Protein AF-W5P646-F1 (afdb_monomer_lite)

Structure (mmCIF, N/CA/C/O backbone):
data_AF-W5P646-F1
#
_entry.id   AF-W5P646-F1
#
loop_
_atom_site.group_PDB
_atom_site.id
_atom_site.type_symbol
_atom_site.label_atom_id
_atom_site.label_alt_id
_atom_site.label_comp_id
_atom_site.label_asym_id
_atom_site.label_entity_id
_atom_site.label_seq_id
_atom_site.pdbx_PDB_ins_code
_atom_site.Cartn_x
_atom_site.Cartn_y
_atom_site.Cartn_z
_atom_site.occupancy
_atom_site.B_iso_or_equiv
_atom_site.auth_seq_id
_atom_site.auth_comp_id
_atom_site.auth_asym_id
_atom_site.auth_atom_id
_atom_site.pdbx_PDB_model_num
ATOM 1 N N . LYS A 1 1 ? 1.687 23.102 -13.762 1.00 40.31 1 LYS A N 1
ATOM 2 C CA . LYS A 1 1 ? 1.655 21.621 -13.832 1.00 40.31 1 LYS A CA 1
ATOM 3 C C . LYS A 1 1 ? 1.998 21.089 -12.446 1.00 40.31 1 LYS A C 1
ATOM 5 O O . LYS A 1 1 ? 3.164 21.132 -12.078 1.00 40.31 1 LYS A O 1
ATOM 10 N N . GLN A 1 2 ? 1.002 20.731 -11.635 1.00 44.62 2 GLN A N 1
ATOM 11 C CA . GLN A 1 2 ? 1.271 20.088 -10.345 1.00 44.62 2 GLN A CA 1
ATOM 12 C C . GLN A 1 2 ? 1.808 18.692 -10.673 1.00 44.62 2 GLN A C 1
ATOM 14 O O . GLN A 1 2 ? 1.129 17.932 -11.360 1.00 44.62 2 GLN A O 1
ATOM 19 N N . ARG A 1 3 ? 3.067 18.411 -10.316 1.00 52.12 3 ARG A N 1
ATOM 20 C CA . ARG A 1 3 ? 3.602 17.048 -10.403 1.00 52.12 3 ARG A CA 1
ATOM 21 C C . ARG A 1 3 ? 2.693 16.167 -9.534 1.00 52.12 3 ARG A C 1
ATOM 23 O O . ARG A 1 3 ? 2.317 16.642 -8.459 1.00 52.12 3 ARG A O 1
ATOM 30 N N . PRO A 1 4 ? 2.287 14.966 -9.985 1.00 58.59 4 PRO A N 1
ATOM 31 C CA . PRO A 1 4 ? 1.581 14.038 -9.111 1.00 58.59 4 PRO A CA 1
ATOM 32 C C . PRO A 1 4 ? 2.394 13.908 -7.819 1.00 58.59 4 PRO A C 1
ATOM 34 O O . PRO A 1 4 ? 3.626 13.888 -7.916 1.00 58.59 4 PRO A O 1
ATOM 37 N N . PRO A 1 5 ? 1.764 13.912 -6.633 1.00 62.94 5 PRO A N 1
ATOM 38 C CA . PRO A 1 5 ? 2.499 13.699 -5.396 1.00 62.94 5 PRO A CA 1
ATOM 39 C C . PRO A 1 5 ? 3.311 12.408 -5.548 1.00 62.94 5 PRO A C 1
ATOM 41 O O . PRO A 1 5 ? 2.746 11.343 -5.783 1.00 62.94 5 PRO A O 1
ATOM 44 N N . GLU A 1 6 ? 4.639 12.538 -5.538 1.00 68.62 6 GLU A N 1
ATOM 45 C CA . GLU A 1 6 ? 5.547 11.420 -5.783 1.00 68.62 6 GLU A CA 1
ATOM 46 C C . GLU A 1 6 ? 5.304 10.356 -4.711 1.00 68.62 6 GLU A C 1
ATOM 48 O O . GLU A 1 6 ? 5.376 10.652 -3.514 1.00 68.62 6 GLU A O 1
ATOM 53 N N . ILE A 1 7 ? 4.989 9.133 -5.154 1.00 72.25 7 ILE A N 1
ATOM 54 C CA . ILE A 1 7 ? 4.798 7.970 -4.286 1.00 72.25 7 ILE A CA 1
ATOM 55 C C . ILE A 1 7 ? 6.069 7.805 -3.458 1.00 72.25 7 ILE A C 1
ATOM 57 O O . ILE A 1 7 ? 7.145 7.523 -3.992 1.00 72.25 7 ILE A O 1
ATOM 61 N N . LYS A 1 8 ? 5.956 8.001 -2.145 1.00 71.56 8 LYS A N 1
ATOM 62 C CA . LYS A 1 8 ? 7.102 7.889 -1.241 1.00 71.56 8 LYS A CA 1
ATOM 63 C C . LYS A 1 8 ? 7.362 6.429 -0.891 1.00 71.56 8 LYS A C 1
ATOM 65 O O . LYS A 1 8 ? 6.451 5.605 -0.854 1.00 71.56 8 LYS A O 1
ATOM 70 N N . GLN A 1 9 ? 8.614 6.101 -0.596 1.00 73.19 9 GLN A N 1
ATOM 71 C CA . GLN A 1 9 ? 8.931 4.833 0.048 1.00 73.19 9 GLN A CA 1
ATOM 72 C C . GLN A 1 9 ? 8.609 4.971 1.539 1.00 73.19 9 GLN A C 1
ATOM 74 O O . GLN A 1 9 ? 9.246 5.749 2.247 1.00 73.19 9 GLN A O 1
ATOM 79 N N . CYS A 1 10 ? 7.584 4.262 2.007 1.00 77.19 10 CYS A N 1
ATOM 80 C CA . CYS A 1 10 ? 7.283 4.196 3.433 1.00 77.19 10 CYS A CA 1
ATOM 81 C C . CYS A 1 10 ? 8.310 3.288 4.126 1.00 77.19 10 CYS A C 1
ATOM 83 O O . CYS A 1 10 ? 8.580 2.183 3.658 1.00 77.19 10 CYS A O 1
ATOM 85 N N . GLU A 1 11 ? 8.845 3.718 5.269 1.00 72.12 11 GLU A N 1
ATOM 86 C CA . GLU A 1 11 ? 9.784 2.906 6.063 1.00 72.12 11 GLU A CA 1
ATOM 87 C C . GLU A 1 11 ? 9.093 1.708 6.737 1.00 72.12 11 GLU A C 1
ATOM 89 O O . GLU A 1 11 ? 9.707 0.672 6.997 1.00 72.12 11 GLU A O 1
ATOM 94 N N . LYS A 1 12 ? 7.787 1.831 7.012 1.00 77.38 12 LYS A N 1
ATOM 95 C CA . LYS A 1 12 ? 6.987 0.769 7.630 1.00 77.38 12 LYS A CA 1
ATOM 96 C C . LYS A 1 12 ? 6.658 -0.315 6.603 1.00 77.38 12 LYS A C 1
ATOM 98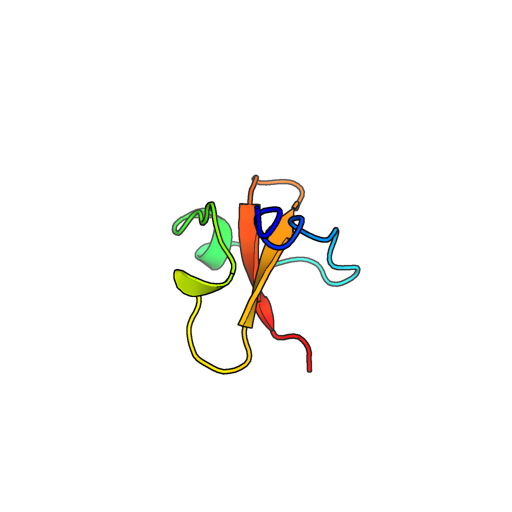 O O . LYS A 1 12 ? 6.309 -0.026 5.462 1.00 77.38 12 LYS A O 1
ATOM 103 N N . ARG A 1 13 ? 6.693 -1.584 7.029 1.00 78.69 13 ARG A N 1
ATOM 104 C CA . ARG A 1 13 ? 6.179 -2.693 6.212 1.00 78.69 13 ARG A CA 1
ATOM 105 C C . ARG A 1 13 ? 4.652 -2.607 6.126 1.00 78.69 13 ARG A C 1
ATOM 107 O O . ARG A 1 13 ? 4.008 -2.489 7.174 1.00 78.69 13 ARG A O 1
ATOM 114 N N .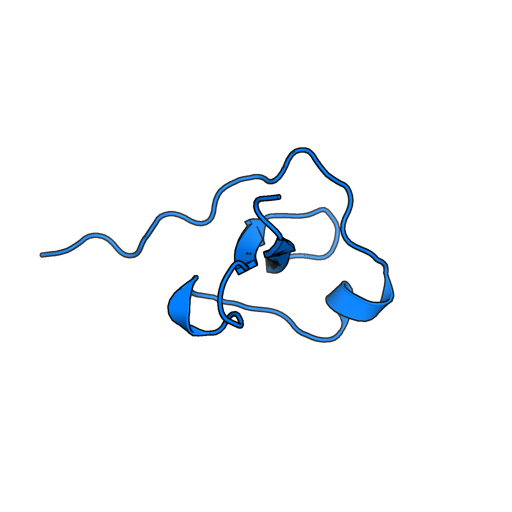 PRO A 1 14 ? 4.053 -2.699 4.927 1.00 82.06 14 PRO A N 1
ATOM 115 C CA . PRO A 1 14 ? 2.609 -2.795 4.816 1.00 82.06 14 PRO A CA 1
ATOM 116 C C . PRO A 1 14 ? 2.139 -4.118 5.419 1.00 82.06 14 PRO A C 1
ATOM 118 O O . PRO A 1 14 ? 2.835 -5.137 5.384 1.00 82.06 14 PRO A O 1
ATOM 121 N N . LYS A 1 15 ? 0.924 -4.114 5.961 1.00 84.56 15 LYS A N 1
ATOM 122 C CA . LYS A 1 15 ? 0.254 -5.361 6.328 1.00 84.56 15 LYS A CA 1
ATOM 123 C C . LYS A 1 15 ? -0.084 -6.119 5.042 1.00 84.56 15 LYS A C 1
ATOM 125 O O . LYS A 1 15 ? -0.556 -5.505 4.093 1.00 84.56 15 LYS A O 1
ATOM 130 N N . ILE A 1 16 ? 0.114 -7.438 5.021 1.00 85.19 16 ILE A N 1
ATOM 131 C CA . ILE A 1 16 ? -0.019 -8.267 3.803 1.00 85.19 16 ILE A CA 1
ATOM 132 C C . ILE A 1 16 ? -1.393 -8.103 3.134 1.00 85.19 16 ILE A C 1
ATOM 134 O O . ILE A 1 16 ? -1.475 -8.078 1.911 1.00 85.19 16 ILE A O 1
ATOM 138 N N . TYR A 1 17 ? -2.468 -7.909 3.907 1.00 85.06 17 TYR A N 1
ATOM 139 C CA . TYR A 1 17 ? -3.802 -7.689 3.338 1.00 85.06 17 TYR A CA 1
ATOM 140 C C . TYR A 1 17 ? -3.900 -6.415 2.479 1.00 85.06 17 TYR A C 1
ATOM 142 O O . TYR A 1 17 ? -4.719 -6.369 1.569 1.00 85.06 17 TYR A O 1
ATOM 150 N N . LEU A 1 18 ? -3.059 -5.399 2.715 1.00 84.31 18 LEU A N 1
ATOM 151 C CA . LEU A 1 18 ? -3.022 -4.173 1.908 1.00 84.31 18 LEU A CA 1
ATOM 152 C C . LEU A 1 18 ? -2.417 -4.409 0.522 1.00 84.31 18 LEU A C 1
ATOM 154 O O . LEU A 1 18 ? -2.741 -3.674 -0.400 1.00 84.31 18 LEU A O 1
A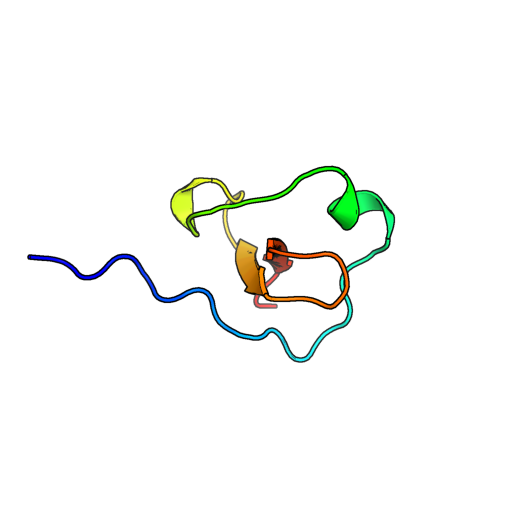TOM 158 N N . CYS A 1 19 ? -1.617 -5.465 0.339 1.00 85.94 19 CYS A N 1
ATOM 159 C CA . CYS A 1 19 ? -1.093 -5.852 -0.975 1.00 85.94 19 CYS A CA 1
ATOM 160 C C . CYS A 1 19 ? -2.195 -6.259 -1.968 1.00 85.94 19 CYS A C 1
ATOM 162 O O . CYS A 1 19 ? -1.926 -6.381 -3.157 1.00 85.94 19 CYS A O 1
ATOM 164 N N . THR A 1 20 ? -3.430 -6.474 -1.498 1.00 86.25 20 THR A N 1
ATOM 165 C CA . THR A 1 20 ? -4.589 -6.752 -2.362 1.00 86.25 20 THR A CA 1
ATOM 166 C C . THR A 1 20 ? -5.237 -5.489 -2.928 1.00 86.25 20 THR A C 1
ATOM 168 O O . THR A 1 20 ? -5.999 -5.580 -3.887 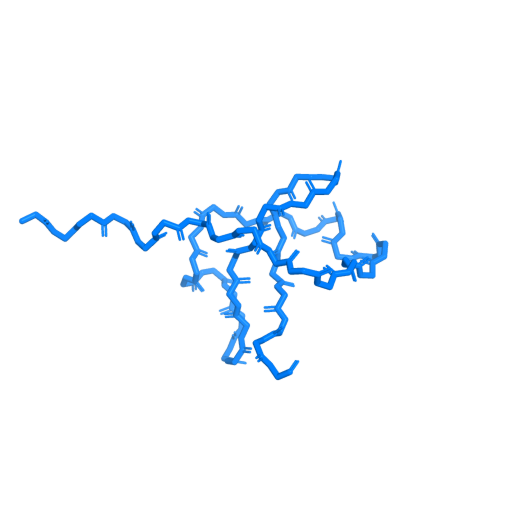1.00 86.25 20 THR A O 1
ATOM 171 N N . VAL A 1 21 ? -4.929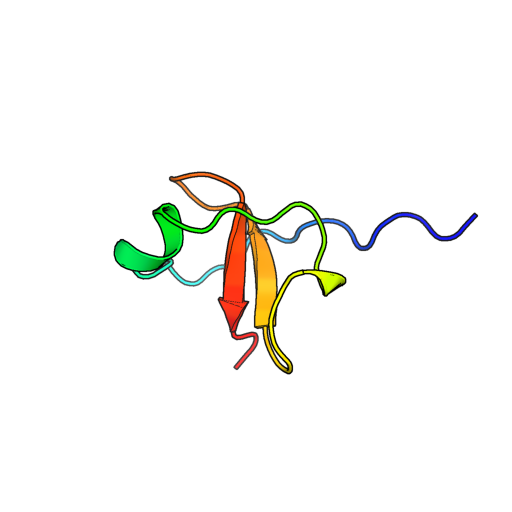 -4.317 -2.361 1.00 84.50 21 VAL A N 1
ATOM 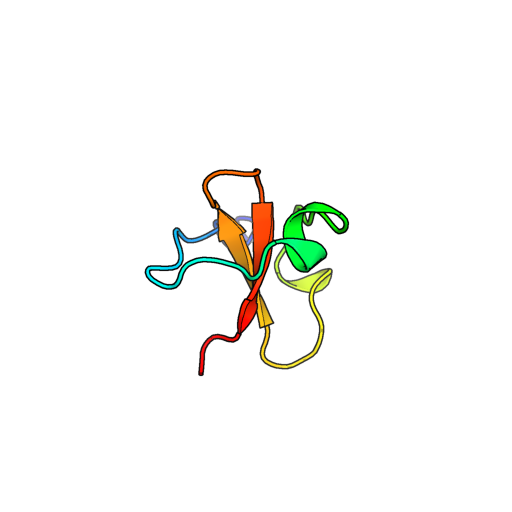172 C CA . VAL A 1 21 ? -5.505 -3.026 -2.750 1.00 84.50 21 VAL A CA 1
ATOM 173 C C . VAL A 1 21 ? -4.370 -2.094 -3.178 1.00 84.50 21 VAL A C 1
ATOM 175 O O . VAL A 1 21 ? -3.819 -1.365 -2.345 1.00 84.50 21 VAL A O 1
ATOM 178 N N . PRO A 1 22 ? -3.971 -2.140 -4.459 1.00 87.38 22 PRO A N 1
ATOM 179 C CA . PRO A 1 22 ? -2.946 -1.249 -4.970 1.00 87.38 22 PRO A CA 1
ATOM 180 C C . PRO A 1 22 ? -3.466 0.190 -5.080 1.00 87.38 22 PRO A C 1
ATOM 182 O O . PRO A 1 22 ? -4.669 0.416 -5.188 1.00 87.38 22 PRO A O 1
ATOM 185 N N . CYS A 1 23 ? -2.550 1.154 -5.096 1.00 88.25 23 CYS A N 1
ATOM 186 C CA . CYS A 1 23 ? -2.842 2.563 -5.364 1.00 88.25 23 CYS A CA 1
ATOM 187 C C . CYS A 1 23 ? -1.861 3.143 -6.387 1.00 88.25 23 CYS A C 1
ATOM 189 O O . CYS A 1 23 ? -0.737 2.654 -6.535 1.00 88.25 23 CYS A O 1
ATOM 191 N N . THR A 1 24 ? -2.262 4.208 -7.083 1.00 87.75 24 THR A N 1
ATOM 192 C CA . THR A 1 24 ? -1.367 4.951 -7.991 1.00 87.75 24 THR A CA 1
ATOM 193 C C . THR A 1 24 ? -1.163 6.411 -7.593 1.00 87.75 24 THR A C 1
ATOM 195 O O . THR A 1 24 ? -0.136 6.996 -7.934 1.00 87.75 24 THR A O 1
ATOM 198 N N . ASP A 1 25 ? -2.081 6.983 -6.812 1.00 86.06 25 ASP A N 1
ATOM 199 C CA . ASP A 1 25 ? -2.004 8.345 -6.276 1.00 86.06 25 ASP A CA 1
ATOM 200 C C . ASP A 1 25 ? -2.421 8.376 -4.795 1.00 86.06 25 ASP A C 1
ATOM 202 O O . ASP A 1 25 ? -3.228 7.573 -4.325 1.00 86.06 25 ASP A O 1
ATOM 206 N N . HIS A 1 26 ? -1.893 9.339 -4.036 1.00 86.31 26 HIS A N 1
ATOM 207 C CA . HIS A 1 26 ? -2.248 9.538 -2.626 1.00 86.31 26 HIS A CA 1
ATOM 208 C C . HIS A 1 26 ? -3.747 9.812 -2.432 1.00 86.31 26 HIS A C 1
ATOM 210 O O . HIS A 1 26 ? -4.292 9.506 -1.378 1.00 86.31 26 HIS A O 1
ATOM 216 N N . ARG A 1 27 ? -4.417 10.373 -3.446 1.00 84.56 27 ARG A N 1
ATOM 217 C CA . ARG A 1 27 ? -5.853 10.685 -3.436 1.00 84.56 27 ARG A CA 1
ATOM 218 C C . ARG A 1 27 ? -6.756 9.453 -3.470 1.00 84.56 27 ARG A C 1
ATOM 220 O O . ARG A 1 27 ? -7.925 9.571 -3.123 1.00 84.56 27 ARG A O 1
ATOM 227 N N . GLU A 1 28 ? -6.235 8.298 -3.883 1.00 87.31 28 GLU A N 1
ATOM 228 C CA . GLU A 1 28 ? -6.969 7.024 -3.837 1.00 87.31 28 GLU A CA 1
ATOM 229 C C . GLU A 1 28 ? -7.034 6.451 -2.417 1.00 87.31 28 GLU A C 1
ATOM 231 O O . GLU A 1 28 ? -7.874 5.608 -2.105 1.00 87.31 28 GLU A O 1
ATOM 236 N N . CYS A 1 29 ? -6.139 6.914 -1.550 1.00 85.94 29 CYS A N 1
ATOM 237 C CA . CYS A 1 29 ? -6.032 6.452 -0.186 1.00 85.94 29 CYS A CA 1
ATOM 238 C C . CYS A 1 29 ? -7.000 7.209 0.733 1.00 85.94 29 CYS A C 1
ATOM 240 O O . CYS A 1 29 ? -7.334 8.375 0.517 1.00 85.94 29 CYS A O 1
ATOM 242 N N . GLN A 1 30 ? -7.469 6.533 1.784 1.00 85.38 30 GLN A N 1
ATOM 243 C CA . GLN A 1 30 ? -8.339 7.144 2.789 1.00 85.38 30 GLN A CA 1
ATOM 244 C C . GLN A 1 30 ? -7.634 8.304 3.507 1.00 85.38 30 GLN A C 1
ATOM 246 O O . GLN A 1 30 ? -6.403 8.403 3.521 1.00 85.38 30 GLN A O 1
ATOM 251 N N . ALA A 1 31 ? -8.419 9.163 4.161 1.00 77.62 31 ALA A N 1
ATOM 252 C CA . ALA A 1 31 ? -7.886 10.241 4.985 1.00 77.62 31 ALA A CA 1
ATOM 253 C C . ALA A 1 31 ? -6.812 9.713 5.963 1.00 77.62 31 ALA A C 1
ATOM 255 O O . ALA A 1 31 ? -7.011 8.694 6.624 1.00 77.62 31 ALA A O 1
ATOM 256 N N . ASN A 1 32 ? -5.677 10.417 6.040 1.00 80.62 32 ASN A N 1
ATOM 257 C CA . ASN A 1 32 ? -4.469 10.062 6.810 1.00 80.62 32 ASN A CA 1
ATOM 258 C C . ASN A 1 32 ? -3.634 8.888 6.268 1.00 80.62 32 ASN A C 1
ATOM 260 O O . ASN A 1 32 ? -2.722 8.414 6.946 1.00 80.62 32 ASN A O 1
ATOM 264 N N . THR A 1 33 ? -3.898 8.429 5.047 1.00 86.12 33 THR A N 1
ATOM 265 C CA . THR A 1 33 ? -3.046 7.449 4.367 1.00 86.12 33 THR A CA 1
ATOM 266 C C . THR A 1 33 ? -2.497 8.022 3.065 1.00 86.12 33 THR A C 1
ATOM 268 O O . THR A 1 33 ? -3.121 8.870 2.434 1.00 86.12 33 THR A O 1
ATOM 271 N N . ILE A 1 34 ? -1.297 7.595 2.687 1.00 87.69 34 ILE A N 1
ATOM 272 C CA . ILE A 1 34 ? -0.627 7.974 1.442 1.00 87.69 34 ILE A CA 1
ATOM 273 C C . ILE A 1 34 ? -0.324 6.724 0.632 1.00 87.69 34 ILE A C 1
ATOM 275 O O . ILE A 1 34 ? -0.142 5.642 1.194 1.00 87.69 34 ILE A O 1
ATOM 279 N N . CYS A 1 35 ? -0.238 6.875 -0.686 1.00 89.31 35 CYS A N 1
ATOM 280 C CA . CYS A 1 35 ? 0.220 5.787 -1.529 1.00 89.31 35 CYS A CA 1
ATOM 281 C C . CYS A 1 35 ? 1.734 5.652 -1.377 1.00 89.31 35 CYS A C 1
ATOM 283 O O . CYS A 1 35 ? 2.472 6.607 -1.621 1.00 89.31 35 CYS A O 1
ATOM 285 N N . CYS A 1 36 ? 2.183 4.479 -0.950 1.00 87.75 36 CYS A N 1
ATOM 286 C CA . CYS A 1 36 ? 3.585 4.202 -0.698 1.00 87.75 36 CYS A CA 1
ATOM 287 C C . CYS A 1 36 ? 4.082 3.032 -1.528 1.00 87.75 36 CYS A C 1
ATOM 289 O O . CYS A 1 36 ? 3.385 2.031 -1.671 1.00 87.75 36 CYS A O 1
ATOM 291 N N . SER A 1 37 ? 5.316 3.140 -2.019 1.00 87.12 37 SER A N 1
ATOM 292 C CA . SER A 1 37 ? 5.987 2.052 -2.728 1.00 87.12 37 SER A CA 1
ATOM 293 C C . SER A 1 37 ? 6.546 1.050 -1.724 1.00 87.12 37 SER A C 1
ATOM 295 O O . SER A 1 37 ? 7.283 1.414 -0.803 1.00 87.12 37 SER A O 1
ATOM 297 N N . THR A 1 38 ? 6.154 -0.214 -1.872 1.00 85.56 38 THR A N 1
ATOM 298 C CA . THR A 1 38 ? 6.484 -1.307 -0.953 1.00 85.56 38 THR A CA 1
ATOM 299 C C . THR A 1 38 ? 6.907 -2.565 -1.715 1.00 85.56 38 THR A C 1
ATOM 301 O O . THR A 1 38 ? 6.872 -2.611 -2.942 1.00 85.56 38 THR A O 1
ATOM 304 N N . PHE A 1 39 ? 7.283 -3.627 -0.990 1.00 85.62 39 PHE A N 1
ATOM 305 C CA . PHE A 1 39 ? 7.756 -4.883 -1.589 1.00 85.62 39 PHE A CA 1
ATOM 306 C C . PHE A 1 39 ? 6.717 -5.598 -2.471 1.00 85.62 39 PHE A C 1
ATOM 308 O O . PHE A 1 39 ? 7.096 -6.384 -3.332 1.00 85.62 39 PHE A O 1
ATOM 315 N N . CYS A 1 40 ? 5.424 -5.358 -2.243 1.00 87.06 40 CYS A N 1
ATOM 316 C CA . CYS A 1 40 ? 4.335 -5.951 -3.020 1.00 87.06 40 CYS A CA 1
ATOM 317 C C . CYS A 1 40 ? 3.723 -4.965 -4.029 1.00 87.06 40 CYS A C 1
ATOM 319 O O . CYS A 1 40 ? 2.681 -5.254 -4.609 1.00 87.06 40 CYS A O 1
ATOM 321 N N . GLY A 1 41 ? 4.365 -3.811 -4.241 1.00 88.00 41 GLY A N 1
ATOM 322 C CA . GLY A 1 41 ? 3.875 -2.724 -5.085 1.00 88.00 41 GLY A CA 1
ATOM 323 C C . GLY A 1 41 ? 3.434 -1.502 -4.281 1.00 88.00 41 GLY A C 1
ATOM 324 O O . GLY A 1 41 ? 3.807 -1.323 -3.119 1.00 88.00 41 GLY A O 1
ATOM 325 N N . ASN A 1 42 ? 2.653 -0.640 -4.923 1.00 90.25 42 ASN A N 1
ATOM 326 C CA . ASN A 1 42 ? 2.176 0.602 -4.331 1.00 90.25 42 ASN A CA 1
ATOM 327 C C . ASN A 1 42 ? 0.898 0.354 -3.534 1.00 90.25 42 ASN A C 1
ATOM 329 O O . ASN A 1 42 ? -0.086 -0.110 -4.103 1.00 90.25 42 ASN A O 1
ATOM 333 N N . VAL A 1 43 ? 0.900 0.667 -2.241 1.00 90.69 43 VAL A N 1
ATOM 334 C CA . VAL A 1 43 ? -0.246 0.436 -1.349 1.00 90.69 43 VAL A CA 1
ATOM 335 C C . VAL A 1 43 ? -0.467 1.617 -0.412 1.00 90.69 43 VAL A C 1
ATOM 337 O O . VAL A 1 43 ? 0.470 2.337 -0.058 1.00 90.69 43 VAL A O 1
ATOM 340 N N . CYS A 1 44 ? -1.714 1.814 0.011 1.00 88.75 44 CYS A N 1
ATOM 341 C CA . CYS A 1 44 ? -2.066 2.875 0.946 1.00 88.75 44 CYS A CA 1
ATOM 342 C C . CYS A 1 44 ? -1.542 2.554 2.347 1.00 88.75 44 CYS A C 1
ATOM 344 O O . CYS A 1 44 ? -1.951 1.577 2.978 1.00 88.75 44 CYS A O 1
ATOM 346 N N . MET A 1 45 ? -0.645 3.395 2.851 1.00 86.06 45 MET A N 1
ATOM 347 C CA . MET A 1 45 ? -0.055 3.276 4.179 1.00 86.06 45 MET A CA 1
ATOM 348 C C . MET A 1 45 ? -0.341 4.517 5.012 1.00 86.06 45 MET A C 1
ATOM 350 O O . MET A 1 45 ? -0.440 5.625 4.494 1.00 86.06 45 MET A O 1
ATOM 354 N N . ASN A 1 46 ? -0.484 4.332 6.321 1.00 83.75 46 ASN A N 1
ATOM 355 C CA . ASN A 1 46 ? -0.696 5.444 7.237 1.00 83.75 46 ASN A CA 1
ATOM 356 C C . ASN A 1 46 ? 0.617 6.208 7.468 1.00 83.75 46 ASN A C 1
ATOM 358 O O . ASN A 1 46 ? 1.675 5.588 7.576 1.00 83.75 46 ASN A O 1
ATOM 362 N N . VAL A 1 47 ? 0.531 7.538 7.531 1.00 70.88 47 VAL A N 1
ATOM 363 C CA . VAL A 1 47 ? 1.659 8.436 7.846 1.00 70.88 47 VAL A CA 1
ATOM 364 C C . VAL A 1 47 ? 1.870 8.650 9.350 1.00 70.88 47 VAL A C 1
ATOM 366 O O . VAL A 1 47 ? 2.856 9.279 9.725 1.00 70.88 47 VAL A O 1
ATOM 369 N N . LEU A 1 48 ? 0.978 8.124 10.199 1.00 59.69 48 LEU A N 1
ATOM 370 C CA . LEU A 1 48 ? 1.153 8.029 11.656 1.00 59.69 48 LEU A CA 1
ATOM 371 C C . LEU A 1 48 ? 2.255 7.031 12.020 1.00 59.69 48 LEU A C 1
ATOM 373 O O . LEU A 1 48 ? 2.290 5.934 11.413 1.00 59.69 48 LEU A O 1
#

Radius of gyration: 10.06 Å; chains: 1; bounding box: 18×30×26 Å

Secondary structure (DSSP, 8-state):
-------EE-SSPPPGGGGGSB-SSGGGSPTTEEEEEETTEEEEEE--

pLDDT: mean 79.56, std 11.76, range [40.31, 90.69]

Foldseek 3Di:
DPDQPPAAADPDADDPVQLVPADDGQVVEDPQWGFHQHPSGTGTDGPD

Sequence (48 aa):
KQRPPEIKQCEKRPKIYLCTVPCTDHRECQANTICCSTFCGNVCMNVL